Protein AF-A0A657IW83-F1 (afdb_monomer_lite)

Foldseek 3Di:
DDCVVCVVCVVVVVVVVVVVLVVLCDDPPDDPVSNVRSCVVSVVVVVVVVVLCVLCVCVVVVHDDDPVSVVVNCPDPVVD

pLDDT: mean 96.09, std 3.32, range [75.69, 98.75]

Secondary structure (DSSP, 8-state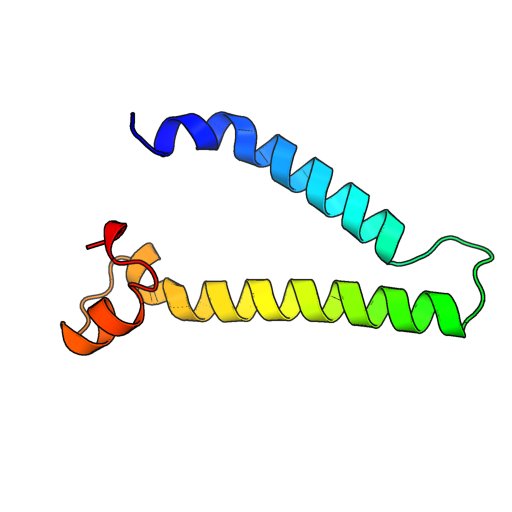):
--GGGGGGGHHHHHHHHHHHHHHHH--TT--HHHHHHHHHHHHHHHHHHHHHHHHHHHHHTT----HHHHHHT--SGGG-

Sequence (80 aa):
MFYFYALSFLPWLILGLTAVLGLALGRPGDSVRRRRYGLGVVGLFVVAALLISAHFWPIWTGQSIPYEDWYAHMWFTGWI

Organism: NCBI:txid37923

Radius of gyration: 17.47 Å; chains: 1; bounding box: 39×28×43 Å

Structure (mmCIF, N/CA/C/O backbone):
data_AF-A0A657IW83-F1
#
_entry.id   AF-A0A657IW83-F1
#
loop_
_atom_site.group_PDB
_atom_site.id
_atom_site.type_symbol
_atom_site.label_atom_id
_atom_site.label_alt_id
_atom_site.label_comp_id
_atom_site.label_asym_id
_atom_site.label_entity_id
_atom_site.label_seq_id
_atom_site.pdbx_PDB_ins_code
_atom_site.Cartn_x
_atom_site.Cartn_y
_atom_site.Cartn_z
_atom_site.occupancy
_atom_site.B_iso_or_equiv
_atom_site.auth_seq_id
_atom_site.auth_comp_id
_atom_site.auth_asym_id
_atom_site.auth_atom_id
_atom_site.pdbx_PDB_model_num
ATOM 1 N N . MET A 1 1 ? 7.484 14.676 -13.684 1.00 75.69 1 MET A N 1
ATOM 2 C CA . MET A 1 1 ? 7.707 14.719 -12.221 1.00 75.69 1 ME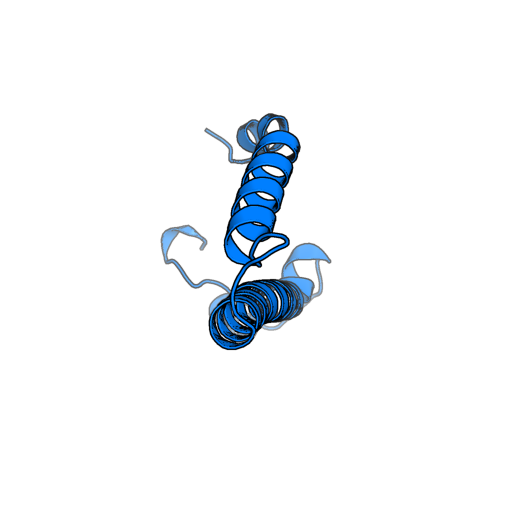T A CA 1
ATOM 3 C C . MET A 1 1 ? 7.974 13.298 -11.753 1.00 75.69 1 MET A C 1
ATOM 5 O O . MET A 1 1 ? 7.270 12.408 -12.206 1.00 75.69 1 MET A O 1
ATOM 9 N N . PHE A 1 2 ? 8.994 13.064 -10.927 1.00 87.56 2 PHE A N 1
ATOM 10 C CA . PHE A 1 2 ? 9.310 11.719 -10.428 1.00 87.56 2 PHE A CA 1
ATOM 11 C C . PHE A 1 2 ? 8.453 11.369 -9.205 1.00 87.56 2 PHE A C 1
ATOM 13 O O . PHE A 1 2 ? 8.203 12.234 -8.367 1.00 87.56 2 PHE A O 1
ATOM 20 N N . TYR A 1 3 ? 8.049 10.103 -9.055 1.00 88.38 3 TYR A N 1
ATOM 21 C CA . TYR A 1 3 ? 7.246 9.662 -7.901 1.00 88.38 3 TYR A CA 1
ATOM 22 C C . TYR A 1 3 ? 7.997 9.777 -6.562 1.00 88.38 3 TYR A C 1
ATOM 24 O O . TYR A 1 3 ? 7.385 9.845 -5.502 1.00 88.38 3 TYR A O 1
ATOM 32 N N . PHE A 1 4 ? 9.326 9.896 -6.606 1.00 92.00 4 PHE A N 1
ATOM 33 C CA . PHE A 1 4 ? 10.181 10.141 -5.444 1.00 92.00 4 PHE A CA 1
ATOM 34 C C . PHE A 1 4 ? 9.707 11.313 -4.566 1.00 92.00 4 PHE A C 1
ATOM 36 O O . PHE A 1 4 ? 9.768 11.223 -3.344 1.00 92.00 4 PHE A O 1
ATOM 43 N N . TYR A 1 5 ? 9.160 12.382 -5.155 1.00 94.00 5 TYR A N 1
ATOM 44 C CA . TYR A 1 5 ? 8.666 13.534 -4.387 1.00 94.00 5 TYR A CA 1
ATOM 45 C C . TYR A 1 5 ? 7.450 13.209 -3.505 1.00 94.00 5 TYR A C 1
ATOM 47 O O . TYR A 1 5 ? 7.185 13.919 -2.538 1.00 94.00 5 TYR A O 1
ATOM 55 N N . ALA A 1 6 ? 6.724 12.127 -3.796 1.00 94.25 6 ALA A N 1
ATOM 56 C CA . ALA A 1 6 ? 5.635 11.660 -2.946 1.00 94.25 6 ALA A CA 1
ATOM 57 C C . ALA A 1 6 ? 6.142 10.988 -1.654 1.00 94.25 6 ALA A C 1
ATOM 59 O O . ALA A 1 6 ? 5.402 10.937 -0.672 1.00 94.25 6 ALA A O 1
ATOM 60 N N . LEU A 1 7 ? 7.398 10.514 -1.606 1.00 95.25 7 LEU A N 1
ATOM 61 C CA . LEU A 1 7 ? 7.944 9.808 -0.437 1.00 95.25 7 LEU A CA 1
ATOM 62 C C . LEU A 1 7 ? 7.958 10.676 0.822 1.00 95.25 7 LEU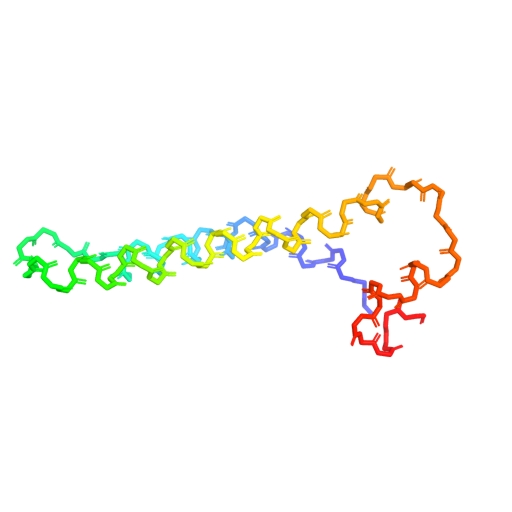 A C 1
ATOM 64 O O . LEU A 1 7 ? 7.714 10.165 1.911 1.00 95.25 7 LEU A O 1
ATOM 68 N N . SER A 1 8 ? 8.162 11.988 0.686 1.00 95.88 8 SER A N 1
ATOM 69 C CA . SER A 1 8 ? 8.106 12.936 1.806 1.00 95.88 8 SER A CA 1
ATOM 70 C C . SER A 1 8 ? 6.744 12.939 2.515 1.00 95.88 8 SER A C 1
ATOM 72 O O . SER A 1 8 ? 6.666 13.226 3.708 1.00 95.88 8 SER A O 1
ATOM 74 N N . PHE A 1 9 ? 5.669 12.593 1.798 1.00 95.94 9 PHE A N 1
ATOM 75 C CA . PHE A 1 9 ? 4.309 12.515 2.335 1.00 95.94 9 PHE A CA 1
ATOM 76 C C . PHE A 1 9 ? 3.925 11.113 2.821 1.00 95.94 9 PHE A C 1
ATOM 78 O O . PHE A 1 9 ? 2.936 10.966 3.540 1.00 95.94 9 PHE A O 1
ATOM 85 N N . LEU A 1 10 ? 4.700 10.083 2.468 1.00 96.62 10 LEU A N 1
ATOM 86 C CA . LEU A 1 10 ? 4.376 8.687 2.754 1.00 96.62 10 LEU A CA 1
ATOM 87 C C . LEU A 1 10 ? 4.155 8.395 4.253 1.00 96.62 10 LEU A C 1
ATOM 89 O O . LEU A 1 10 ? 3.168 7.725 4.562 1.00 96.62 10 LEU A O 1
ATOM 93 N N . PRO A 1 11 ? 4.962 8.916 5.204 1.00 97.56 11 PRO A N 1
ATOM 94 C CA . PRO A 1 11 ? 4.716 8.682 6.629 1.00 97.56 11 PRO A CA 1
ATOM 95 C C . PRO A 1 11 ? 3.346 9.198 7.084 1.00 97.56 11 PRO A C 1
ATOM 97 O O . PRO A 1 11 ? 2.638 8.527 7.833 1.00 97.56 11 PRO A O 1
ATOM 100 N N . TRP A 1 12 ? 2.937 10.366 6.584 1.00 97.75 12 TRP A N 1
ATOM 101 C CA . TRP A 1 12 ? 1.650 10.979 6.913 1.00 97.75 12 TRP A CA 1
ATOM 102 C C . TRP A 1 12 ? 0.481 10.203 6.313 1.00 97.75 12 TRP A C 1
ATOM 104 O O . TRP A 1 12 ? -0.531 10.003 6.982 1.00 97.75 12 TRP A O 1
ATOM 114 N N . LEU A 1 13 ? 0.640 9.704 5.084 1.00 97.00 13 LEU A N 1
ATOM 115 C CA . LEU A 1 13 ? -0.339 8.820 4.457 1.00 97.00 13 LEU A CA 1
ATOM 116 C C . LEU A 1 13 ? -0.528 7.535 5.271 1.00 97.00 13 LEU A C 1
ATOM 118 O O . LEU A 1 13 ? -1.664 7.131 5.511 1.00 97.00 13 LEU A O 1
ATOM 122 N N . ILE A 1 14 ? 0.567 6.922 5.734 1.00 97.31 14 ILE A N 1
ATOM 123 C CA . ILE A 1 14 ? 0.514 5.713 6.565 1.00 97.31 14 ILE A CA 1
ATOM 124 C C . ILE A 1 14 ? -0.217 6.002 7.881 1.00 97.31 14 ILE A C 1
ATOM 126 O O . ILE A 1 14 ? -1.107 5.239 8.242 1.00 97.31 14 ILE A O 1
ATOM 130 N N . LEU A 1 15 ? 0.085 7.109 8.569 1.00 98.25 15 LEU A N 1
ATOM 131 C CA . LEU A 1 15 ? -0.622 7.497 9.799 1.00 98.25 15 LEU A CA 1
ATOM 132 C C . LEU A 1 15 ? -2.120 7.751 9.568 1.00 98.25 15 LEU A C 1
ATOM 134 O O . LEU A 1 15 ? -2.954 7.327 10.366 1.00 98.25 15 LEU A O 1
ATOM 138 N N . GLY A 1 16 ? -2.480 8.418 8.470 1.00 98.25 16 GLY A N 1
ATOM 139 C CA . GLY A 1 16 ? -3.881 8.626 8.101 1.00 98.25 16 GLY A CA 1
ATOM 140 C C . GLY A 1 16 ? -4.603 7.304 7.838 1.00 98.25 16 GLY A C 1
ATOM 141 O O . GLY A 1 16 ? -5.701 7.075 8.349 1.00 98.25 16 GLY A O 1
ATOM 142 N N . LEU A 1 17 ? -3.963 6.397 7.099 1.00 97.75 17 LEU A N 1
ATOM 143 C CA . LEU A 1 17 ? -4.500 5.074 6.806 1.00 97.75 17 LEU A CA 1
ATOM 144 C C . LEU A 1 17 ? -4.678 4.240 8.079 1.00 97.75 17 LEU A C 1
ATOM 146 O O . LEU A 1 17 ? -5.742 3.652 8.273 1.00 97.75 17 LEU A O 1
ATOM 150 N N . THR A 1 18 ? -3.685 4.205 8.972 1.00 97.25 18 THR A N 1
ATOM 151 C CA . THR A 1 18 ? -3.801 3.459 10.233 1.00 97.25 18 THR A CA 1
ATOM 152 C C . THR A 1 18 ? -4.889 4.033 11.135 1.00 97.25 18 THR A C 1
ATOM 154 O O . THR A 1 18 ? -5.631 3.257 11.738 1.00 97.25 18 THR A O 1
ATOM 157 N N . ALA A 1 19 ? -5.070 5.357 11.175 1.00 97.81 19 ALA A N 1
ATOM 158 C CA . ALA A 1 19 ? -6.178 5.984 11.893 1.00 97.81 19 ALA A CA 1
ATOM 159 C C . ALA A 1 19 ? -7.545 5.552 11.329 1.00 97.81 19 ALA A C 1
ATOM 161 O O . ALA A 1 19 ? -8.429 5.150 12.089 1.00 97.81 19 ALA A O 1
ATOM 162 N N . VAL A 1 20 ? -7.714 5.562 10.002 1.00 97.94 20 VAL A N 1
ATOM 163 C CA . VAL A 1 20 ? -8.950 5.112 9.338 1.00 97.94 20 VAL A CA 1
ATOM 164 C C . VAL A 1 20 ? -9.214 3.626 9.590 1.00 97.94 20 VAL A C 1
ATOM 166 O O . VAL A 1 20 ? -10.338 3.253 9.925 1.00 97.94 20 VAL A O 1
ATOM 169 N N . LEU A 1 21 ? -8.191 2.774 9.498 1.00 97.50 21 LEU A N 1
ATOM 170 C CA . LEU A 1 21 ? -8.319 1.348 9.807 1.00 97.50 21 LEU A CA 1
ATOM 171 C C . LEU A 1 21 ? -8.669 1.117 11.282 1.00 97.50 21 LEU A C 1
ATOM 173 O O . LEU A 1 21 ? -9.506 0.269 11.583 1.00 97.50 21 LEU A O 1
ATOM 177 N N . GLY A 1 22 ? -8.107 1.907 12.200 1.00 96.06 22 GLY A N 1
ATOM 178 C CA . GLY A 1 22 ? -8.471 1.888 13.617 1.00 96.06 22 GLY A CA 1
ATOM 179 C C . GLY A 1 22 ? -9.946 2.228 13.849 1.00 96.06 22 GLY A C 1
ATOM 180 O O . GLY A 1 22 ? -10.624 1.555 14.623 1.00 96.06 22 GLY A O 1
ATOM 181 N N . LEU A 1 23 ? -10.485 3.212 13.123 1.00 95.19 23 LEU A N 1
ATOM 182 C CA . LEU A 1 23 ? -11.921 3.517 13.141 1.00 95.19 23 LEU A CA 1
ATOM 183 C C . LEU A 1 23 ? -12.759 2.373 12.546 1.00 95.19 23 LEU A C 1
ATOM 185 O O . LEU A 1 23 ? -13.814 2.031 13.085 1.00 95.19 23 LEU A O 1
ATOM 189 N N . ALA A 1 24 ? -12.294 1.757 11.457 1.00 96.44 24 ALA A N 1
ATOM 190 C CA . ALA A 1 24 ? -12.972 0.633 10.815 1.00 96.44 24 ALA A CA 1
ATOM 191 C C . ALA A 1 24 ? -13.025 -0.613 11.716 1.00 96.44 24 ALA A C 1
ATOM 193 O O . ALA A 1 24 ? -14.038 -1.323 11.712 1.00 96.44 24 ALA A O 1
ATOM 194 N N . LEU A 1 25 ? -11.993 -0.838 12.534 1.00 96.62 25 LEU A N 1
ATOM 195 C CA . LEU A 1 25 ? -11.881 -1.959 13.470 1.00 96.62 25 LEU A CA 1
ATOM 196 C C . LEU A 1 25 ? -13.040 -2.013 14.483 1.00 96.62 25 LEU A C 1
ATOM 198 O O . LEU A 1 25 ? -13.507 -3.097 14.837 1.00 96.62 25 LEU A O 1
ATOM 202 N N . GLY A 1 26 ? -13.550 -0.848 14.887 1.00 93.06 26 GLY A N 1
ATOM 203 C CA . GLY A 1 26 ? -14.656 -0.692 15.835 1.00 93.06 26 GLY A CA 1
ATOM 204 C C . GLY A 1 26 ? -14.208 -0.147 17.193 1.00 93.06 26 GLY A C 1
ATOM 205 O O . GLY A 1 26 ? -13.041 -0.240 17.573 1.00 93.06 26 GLY A O 1
ATOM 206 N N . ARG A 1 27 ? -15.152 0.442 17.929 1.00 92.00 27 ARG A N 1
ATOM 207 C CA . ARG A 1 27 ? -14.920 1.146 19.198 1.00 92.00 27 ARG A CA 1
ATOM 208 C C . ARG A 1 27 ? -15.303 0.295 20.416 1.00 92.00 27 ARG A C 1
ATOM 210 O O . ARG A 1 27 ? -16.092 -0.648 20.298 1.00 92.00 27 ARG A O 1
ATOM 217 N N . PRO A 1 28 ? -14.778 0.621 21.612 1.00 90.06 28 PRO A N 1
ATOM 218 C CA . PRO A 1 28 ? -15.309 0.086 22.861 1.00 90.06 28 PRO A CA 1
ATOM 219 C C . PRO A 1 28 ? -16.811 0.389 22.975 1.00 90.06 28 PRO A C 1
ATOM 221 O O . PRO A 1 28 ? -17.224 1.527 22.778 1.00 90.06 28 PRO A O 1
ATOM 224 N N . GLY A 1 29 ? -17.622 -0.633 23.258 1.00 90.94 29 GLY A N 1
ATOM 225 C CA . GLY A 1 29 ? -19.087 -0.525 23.312 1.00 90.94 29 GLY A CA 1
ATOM 226 C C . GLY A 1 29 ? -19.817 -0.946 22.030 1.00 90.94 29 GLY A C 1
ATOM 227 O O . GLY A 1 29 ? -21.022 -1.181 22.078 1.00 90.94 29 GLY A O 1
ATOM 228 N N . ASP A 1 30 ? -19.111 -1.129 20.908 1.00 94.69 30 ASP A N 1
ATOM 229 C CA . ASP A 1 30 ? -19.721 -1.676 19.693 1.00 94.69 30 ASP A CA 1
ATOM 230 C C . ASP A 1 30 ? -20.179 -3.126 19.900 1.00 94.69 30 ASP A C 1
ATOM 232 O O . ASP A 1 30 ? -19.510 -3.933 20.557 1.00 94.69 30 ASP A O 1
ATOM 236 N N . SER A 1 31 ? -21.295 -3.491 19.258 1.00 96.69 31 SER A N 1
ATOM 237 C CA . SER A 1 31 ? -21.787 -4.870 19.274 1.00 96.69 31 SER A CA 1
ATOM 238 C C . SER A 1 31 ? -20.734 -5.854 18.750 1.00 96.69 31 SER A C 1
ATOM 240 O O . SER A 1 31 ? -19.947 -5.550 17.846 1.00 96.69 31 SER A O 1
ATOM 242 N N . VAL A 1 32 ? -20.763 -7.089 19.262 1.00 95.38 32 VAL A N 1
ATOM 243 C CA . VAL A 1 32 ? -19.841 -8.160 18.838 1.00 95.38 32 VAL A CA 1
ATOM 244 C C . VAL A 1 32 ? -19.865 -8.347 17.318 1.00 95.38 32 VAL A C 1
ATOM 246 O O . VAL A 1 32 ? -18.815 -8.495 16.693 1.00 95.38 32 VAL A O 1
ATOM 249 N N . ARG A 1 33 ? -21.054 -8.285 16.702 1.00 96.56 33 ARG A N 1
ATOM 250 C CA . ARG A 1 33 ? -21.217 -8.404 15.248 1.00 96.56 33 ARG A CA 1
ATOM 251 C C . ARG A 1 33 ? -20.491 -7.280 14.502 1.00 96.56 33 ARG A C 1
ATOM 253 O O . ARG A 1 33 ? -19.773 -7.568 13.548 1.00 96.56 33 ARG A O 1
ATOM 260 N N . ARG A 1 34 ? -20.607 -6.023 14.948 1.00 96.06 34 ARG A N 1
ATOM 261 C CA . ARG A 1 34 ? -19.907 -4.885 14.327 1.00 96.06 34 ARG A CA 1
ATOM 262 C C . ARG A 1 34 ? -18.387 -5.017 14.433 1.00 96.06 34 ARG A C 1
ATOM 264 O O . ARG A 1 34 ? -17.695 -4.788 13.438 1.00 96.06 34 ARG A O 1
ATOM 271 N N . ARG A 1 35 ? -17.868 -5.413 15.598 1.00 95.19 35 ARG A N 1
ATOM 272 C CA . ARG A 1 35 ? -16.422 -5.613 15.794 1.00 95.19 35 ARG A CA 1
ATOM 273 C C . ARG A 1 35 ? -15.877 -6.753 14.934 1.00 95.19 35 ARG A C 1
ATOM 275 O O . ARG A 1 35 ? -14.806 -6.607 14.362 1.00 95.19 35 ARG A O 1
ATOM 282 N N . ARG A 1 36 ? -16.629 -7.850 14.767 1.00 96.31 36 ARG A N 1
ATOM 283 C CA . ARG A 1 36 ? -16.243 -8.960 13.874 1.00 96.31 36 ARG A CA 1
ATOM 284 C C . ARG A 1 36 ? -16.115 -8.524 12.417 1.00 96.31 36 ARG A C 1
ATOM 286 O O . ARG A 1 36 ? -15.119 -8.854 11.786 1.00 96.31 36 ARG A O 1
ATOM 293 N N . TYR A 1 37 ? -17.074 -7.756 11.896 1.00 97.50 37 TYR A N 1
ATOM 294 C CA . TYR A 1 37 ? -16.951 -7.219 10.536 1.00 97.50 37 TYR A CA 1
ATOM 295 C C . TYR A 1 37 ? -15.780 -6.241 10.408 1.00 97.50 37 TYR A C 1
ATOM 297 O O . TYR A 1 37 ? -15.052 -6.308 9.425 1.00 97.50 37 TYR A O 1
ATOM 305 N N . GLY A 1 38 ? -15.561 -5.379 11.408 1.00 97.31 38 GLY A N 1
ATOM 306 C CA . GLY A 1 38 ? -14.418 -4.460 11.429 1.00 97.31 38 GLY A CA 1
ATOM 307 C C . GLY A 1 38 ? -13.081 -5.191 11.369 1.00 97.31 38 GLY A C 1
ATOM 308 O O . GLY A 1 38 ? -12.254 -4.895 10.513 1.00 97.31 38 GLY A O 1
ATOM 309 N N . LEU A 1 39 ? -12.911 -6.202 12.223 1.00 97.44 39 LEU A N 1
ATOM 310 C CA . LEU A 1 39 ? -11.755 -7.100 12.209 1.00 97.44 39 LEU A CA 1
ATOM 311 C C . LEU A 1 39 ? -11.588 -7.804 10.862 1.00 97.44 39 LEU A C 1
ATOM 313 O O . LEU A 1 39 ? -10.476 -7.860 10.353 1.00 97.44 39 LEU A O 1
ATOM 317 N N . GLY A 1 40 ? -12.677 -8.306 10.274 1.00 98.12 40 GLY A N 1
ATOM 318 C CA . GLY A 1 40 ? -12.643 -8.956 8.966 1.00 98.12 40 GLY A CA 1
ATOM 319 C C . GLY A 1 40 ? -12.153 -8.024 7.858 1.00 98.12 40 GLY A C 1
ATOM 320 O O . GLY A 1 40 ? -11.267 -8.399 7.098 1.00 98.12 40 GLY A O 1
ATOM 321 N N . VAL A 1 41 ? -12.672 -6.795 7.797 1.00 97.50 41 VAL A N 1
ATOM 322 C CA . VAL A 1 41 ? -12.275 -5.798 6.788 1.00 97.50 41 VAL A CA 1
ATOM 323 C C . VAL A 1 41 ? -10.820 -5.369 6.970 1.00 97.50 41 VAL A C 1
ATOM 325 O O . VAL A 1 41 ? -10.057 -5.380 6.007 1.00 97.50 41 VAL A O 1
ATOM 328 N N . VAL A 1 42 ? -10.413 -5.026 8.196 1.00 98.31 42 VAL A N 1
ATOM 329 C CA . VAL A 1 42 ? -9.032 -4.602 8.482 1.00 98.31 42 VAL A CA 1
ATOM 330 C C . VAL A 1 42 ? -8.052 -5.752 8.244 1.00 98.31 42 VAL A C 1
ATOM 332 O O . VAL A 1 42 ? -7.015 -5.553 7.618 1.00 98.31 42 VAL A O 1
ATOM 335 N N . GLY A 1 43 ? -8.392 -6.963 8.688 1.00 98.19 43 GLY A N 1
ATOM 336 C CA . GLY A 1 43 ? -7.582 -8.158 8.463 1.00 98.19 43 GLY A CA 1
ATOM 337 C C . GLY A 1 43 ? -7.419 -8.469 6.977 1.00 98.19 43 GLY A C 1
ATOM 338 O O . GLY A 1 43 ? -6.298 -8.678 6.524 1.00 98.19 43 GLY A O 1
ATOM 339 N N . LEU A 1 44 ? -8.510 -8.422 6.204 1.00 98.50 44 LEU A N 1
ATOM 340 C CA . LEU A 1 44 ? -8.468 -8.611 4.753 1.00 98.50 44 LEU A CA 1
ATOM 341 C C . LEU A 1 44 ? -7.564 -7.575 4.078 1.00 98.50 44 LEU A C 1
ATOM 343 O O . LEU A 1 44 ? -6.749 -7.941 3.236 1.00 98.50 44 LEU A O 1
ATOM 347 N N . PHE A 1 45 ? -7.674 -6.304 4.471 1.00 98.19 45 PHE A N 1
ATOM 348 C CA . PHE A 1 45 ? -6.825 -5.239 3.944 1.00 98.19 45 PHE A CA 1
ATOM 349 C C . PHE A 1 45 ? -5.336 -5.513 4.200 1.00 98.19 45 PHE A C 1
ATOM 351 O O . PHE A 1 45 ? -4.529 -5.444 3.275 1.00 98.19 45 PHE A O 1
ATOM 358 N N . VAL A 1 46 ? -4.969 -5.865 5.437 1.00 98.19 46 VAL A N 1
ATOM 359 C CA . VAL A 1 46 ? -3.572 -6.147 5.804 1.00 98.19 46 VAL A CA 1
ATOM 360 C C . VAL A 1 46 ? -3.042 -7.372 5.060 1.00 98.19 46 VAL A C 1
ATOM 362 O O . VAL A 1 46 ? -1.944 -7.321 4.512 1.00 98.19 46 VAL A O 1
ATOM 365 N N . VAL A 1 47 ? -3.821 -8.455 4.985 1.00 98.75 47 VAL A N 1
ATOM 366 C CA . VAL A 1 47 ? -3.434 -9.660 4.236 1.00 98.75 47 VAL A CA 1
ATOM 367 C C . VAL A 1 47 ? -3.232 -9.338 2.757 1.00 98.75 47 VAL A C 1
ATOM 369 O O . VAL A 1 47 ? -2.218 -9.733 2.191 1.00 98.75 47 VAL A O 1
ATOM 372 N N . ALA A 1 48 ? -4.135 -8.574 2.139 1.00 98.62 48 ALA A N 1
ATOM 373 C CA . ALA A 1 48 ? -3.980 -8.150 0.751 1.00 98.62 48 ALA A CA 1
ATOM 374 C C . ALA A 1 48 ? -2.700 -7.322 0.550 1.00 98.62 48 ALA A C 1
ATOM 376 O O . ALA A 1 48 ? -1.934 -7.606 -0.365 1.00 98.62 48 ALA A O 1
ATOM 377 N N . ALA A 1 49 ? -2.414 -6.358 1.432 1.00 98.12 49 ALA A N 1
ATOM 378 C CA . ALA A 1 49 ? -1.191 -5.559 1.363 1.00 98.12 49 ALA A CA 1
ATOM 379 C C . ALA A 1 49 ? 0.082 -6.421 1.455 1.00 98.12 49 ALA A C 1
ATOM 381 O O . ALA A 1 49 ? 1.044 -6.176 0.724 1.00 98.12 49 ALA A O 1
ATOM 382 N N . LEU A 1 50 ? 0.079 -7.458 2.299 1.00 98.50 50 LEU A N 1
ATOM 383 C CA . LEU A 1 50 ? 1.187 -8.410 2.410 1.00 98.50 50 LEU A CA 1
ATOM 384 C C . LEU A 1 50 ? 1.332 -9.281 1.160 1.00 98.50 50 LEU A C 1
ATOM 386 O O . LEU A 1 50 ? 2.449 -9.470 0.691 1.00 98.50 50 LEU A O 1
ATOM 390 N N . LEU A 1 51 ? 0.230 -9.779 0.594 1.00 98.69 51 LEU A N 1
ATOM 391 C CA . LEU A 1 51 ? 0.260 -10.577 -0.636 1.00 98.69 51 LEU A CA 1
ATOM 392 C C . LEU A 1 51 ? 0.765 -9.762 -1.830 1.00 98.69 51 LEU A C 1
ATOM 394 O O . LEU A 1 51 ? 1.593 -10.249 -2.595 1.00 98.69 51 LEU A O 1
ATOM 398 N N . ILE A 1 52 ? 0.323 -8.509 -1.958 1.00 98.31 52 ILE A N 1
ATOM 399 C CA . ILE A 1 52 ? 0.820 -7.586 -2.986 1.00 98.31 52 ILE A CA 1
ATOM 400 C C . ILE A 1 52 ? 2.312 -7.324 -2.767 1.00 98.31 52 ILE A C 1
ATOM 402 O O . ILE A 1 52 ? 3.095 -7.406 -3.706 1.00 98.31 52 ILE A O 1
ATOM 406 N N . SER A 1 53 ? 2.727 -7.079 -1.523 1.00 98.00 53 SER A N 1
ATOM 407 C CA . SER A 1 53 ? 4.142 -6.890 -1.190 1.00 98.00 53 SER A CA 1
ATOM 408 C C . SER A 1 53 ? 4.995 -8.112 -1.530 1.00 98.00 53 SER A C 1
ATOM 410 O O . SER A 1 53 ? 6.089 -7.967 -2.066 1.00 98.00 53 SER A O 1
ATOM 412 N N . ALA A 1 54 ? 4.489 -9.316 -1.259 1.00 98.25 54 ALA A N 1
ATOM 413 C CA . ALA A 1 54 ? 5.159 -10.561 -1.609 1.00 98.25 54 ALA A CA 1
ATOM 414 C C . ALA A 1 54 ? 5.268 -10.743 -3.130 1.00 98.25 54 ALA A C 1
ATOM 416 O O . ALA A 1 54 ? 6.320 -11.149 -3.612 1.00 98.25 54 ALA A O 1
ATOM 417 N N . HIS A 1 55 ? 4.219 -10.393 -3.883 1.00 97.81 55 HIS A N 1
ATOM 418 C CA . HIS A 1 55 ? 4.242 -10.421 -5.344 1.00 97.81 55 HIS A CA 1
ATOM 419 C C . HIS A 1 55 ? 5.303 -9.468 -5.911 1.00 97.81 55 HIS A C 1
ATOM 421 O O . HIS A 1 55 ? 6.111 -9.888 -6.722 1.00 97.81 55 HIS A O 1
ATOM 427 N N . PHE A 1 56 ? 5.384 -8.219 -5.440 1.00 98.31 56 PHE A N 1
ATOM 428 C CA . PHE A 1 56 ? 6.354 -7.230 -5.945 1.00 98.31 56 PHE A CA 1
ATOM 429 C C . PHE A 1 56 ? 7.771 -7.344 -5.359 1.00 98.31 56 PHE A C 1
ATOM 431 O O . PHE A 1 56 ? 8.671 -6.607 -5.774 1.00 98.31 56 PHE A O 1
ATOM 438 N N . TRP A 1 57 ? 8.002 -8.271 -4.429 1.00 98.25 57 TRP A N 1
ATOM 439 C CA . TRP A 1 57 ? 9.297 -8.464 -3.778 1.00 98.25 57 TRP A CA 1
ATOM 440 C C . TRP A 1 57 ? 10.485 -8.629 -4.747 1.00 98.25 57 TRP A C 1
ATOM 442 O O . TRP A 1 57 ? 11.510 -7.973 -4.518 1.00 98.25 57 TRP A O 1
ATOM 452 N N . PRO A 1 58 ? 10.393 -9.424 -5.838 1.00 98.06 58 PRO A N 1
ATOM 453 C CA . PRO A 1 58 ? 11.504 -9.589 -6.778 1.00 98.06 58 PRO A CA 1
ATOM 454 C C . PRO A 1 58 ? 11.927 -8.273 -7.432 1.00 98.06 58 PRO A C 1
ATOM 456 O O . PRO A 1 58 ? 13.118 -8.009 -7.585 1.00 98.06 58 PRO A O 1
ATOM 459 N N . ILE A 1 59 ? 10.958 -7.406 -7.743 1.00 97.38 59 ILE A N 1
ATOM 460 C CA . ILE A 1 59 ? 11.214 -6.087 -8.331 1.00 97.38 59 ILE A CA 1
ATOM 461 C C . ILE A 1 59 ? 11.898 -5.174 -7.314 1.00 97.38 59 ILE A C 1
ATOM 463 O O . ILE A 1 59 ? 12.908 -4.551 -7.630 1.00 97.38 59 ILE A O 1
ATOM 467 N N . TRP A 1 60 ? 11.386 -5.104 -6.082 1.00 96.69 60 TRP A N 1
ATOM 468 C CA . TRP A 1 60 ? 11.938 -4.222 -5.046 1.00 96.69 60 TRP A CA 1
ATOM 469 C C . TRP A 1 60 ? 13.346 -4.610 -4.601 1.00 96.69 60 TRP A C 1
ATOM 471 O O . TRP A 1 60 ? 14.122 -3.746 -4.197 1.00 96.69 60 TRP A O 1
ATOM 481 N N . THR A 1 61 ? 13.677 -5.897 -4.673 1.00 97.88 61 THR A N 1
ATOM 482 C CA . THR A 1 61 ? 14.999 -6.417 -4.303 1.00 97.88 61 THR A CA 1
ATOM 483 C C . THR A 1 61 ? 15.965 -6.532 -5.481 1.00 97.88 61 THR A C 1
ATOM 485 O O . THR A 1 61 ? 17.117 -6.910 -5.277 1.00 97.88 61 THR A O 1
ATOM 488 N N . GLY A 1 62 ? 15.535 -6.179 -6.697 1.00 97.12 62 GLY A N 1
ATOM 489 C CA . GLY A 1 62 ? 16.381 -6.216 -7.891 1.00 97.12 62 GLY A CA 1
ATOM 490 C C . GLY A 1 62 ? 16.780 -7.632 -8.314 1.00 97.12 62 GLY A C 1
ATOM 491 O O . GLY A 1 62 ? 17.888 -7.836 -8.808 1.00 97.12 62 GLY A O 1
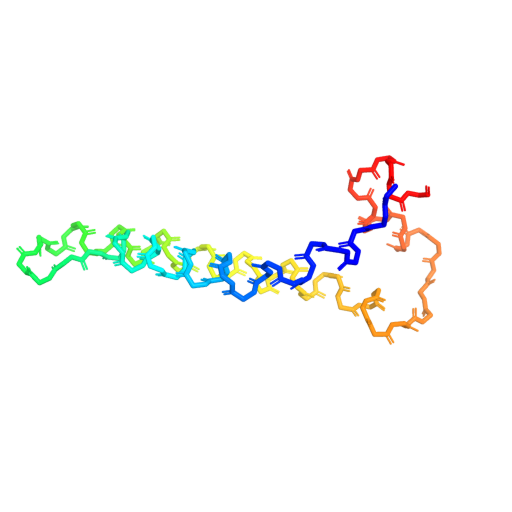ATOM 492 N N . GLN A 1 63 ? 15.911 -8.620 -8.096 1.00 97.94 63 GLN A N 1
ATOM 493 C CA . GLN A 1 63 ? 16.150 -9.992 -8.536 1.00 97.94 63 GLN A CA 1
ATOM 494 C C . GLN A 1 63 ? 16.125 -10.085 -10.066 1.00 97.94 63 GLN A C 1
ATOM 496 O O . GLN A 1 63 ? 15.315 -9.444 -10.734 1.00 97.94 63 GLN A O 1
ATOM 501 N N . SER A 1 64 ? 17.004 -10.918 -10.625 1.00 97.44 64 SER A N 1
ATOM 502 C CA . SER A 1 64 ? 16.966 -11.246 -12.049 1.00 97.44 64 SER A CA 1
ATOM 503 C C . SER A 1 64 ? 15.866 -12.279 -12.291 1.00 97.44 64 SER A C 1
ATOM 505 O O . SER A 1 64 ? 15.971 -13.413 -11.824 1.00 97.44 64 SER A O 1
ATOM 507 N N . ILE A 1 65 ? 14.805 -11.863 -12.982 1.00 97.50 65 ILE A N 1
ATOM 508 C CA . ILE A 1 65 ? 13.650 -12.691 -13.350 1.00 97.50 65 ILE A CA 1
ATOM 509 C C . ILE A 1 65 ? 13.449 -12.667 -14.876 1.00 97.50 65 ILE A C 1
ATOM 511 O O . ILE A 1 65 ? 13.863 -11.695 -15.519 1.00 97.50 65 ILE A O 1
ATOM 515 N N . PRO A 1 66 ? 12.839 -13.707 -15.474 1.00 98.06 66 PRO A N 1
ATOM 516 C CA . PRO A 1 66 ? 12.462 -13.707 -16.886 1.00 98.06 66 PRO A CA 1
ATOM 517 C C . PRO A 1 66 ? 11.550 -12.532 -17.263 1.00 98.06 66 PRO A C 1
ATOM 519 O O . PRO A 1 66 ? 10.855 -11.960 -16.418 1.00 98.06 66 PRO A O 1
ATOM 522 N N . TYR A 1 67 ? 11.532 -12.171 -18.548 1.00 96.69 67 TYR A N 1
ATOM 523 C CA . TYR A 1 67 ? 10.749 -11.029 -19.029 1.00 96.69 67 TYR A CA 1
ATOM 524 C C . TYR A 1 67 ? 9.245 -11.235 -18.834 1.00 96.69 67 TYR A C 1
ATOM 526 O O . TYR A 1 67 ? 8.549 -10.309 -18.431 1.00 96.69 67 TYR A O 1
ATOM 534 N N . GLU A 1 68 ? 8.744 -12.441 -19.093 1.00 97.25 68 GLU A N 1
ATOM 535 C CA . GLU A 1 68 ? 7.344 -12.807 -18.895 1.00 97.25 68 GLU A CA 1
ATOM 536 C C . GLU A 1 68 ? 6.903 -12.642 -17.437 1.00 97.25 68 GLU A C 1
ATOM 538 O O . GLU A 1 68 ? 5.828 -12.095 -17.181 1.00 97.25 68 GLU A O 1
ATOM 543 N N . ASP A 1 69 ? 7.765 -13.020 -16.489 1.00 96.69 69 ASP A N 1
ATOM 544 C CA . ASP A 1 69 ? 7.511 -12.829 -15.067 1.00 96.69 69 ASP A CA 1
ATOM 545 C C . ASP A 1 69 ? 7.500 -11.341 -14.745 1.00 96.69 69 ASP A C 1
ATOM 547 O O . ASP A 1 69 ? 6.541 -10.855 -14.156 1.00 96.69 69 ASP A O 1
ATOM 551 N N . TRP A 1 70 ? 8.507 -10.580 -15.181 1.00 97.50 70 TRP A N 1
ATOM 552 C CA . TRP A 1 70 ? 8.531 -9.127 -14.997 1.0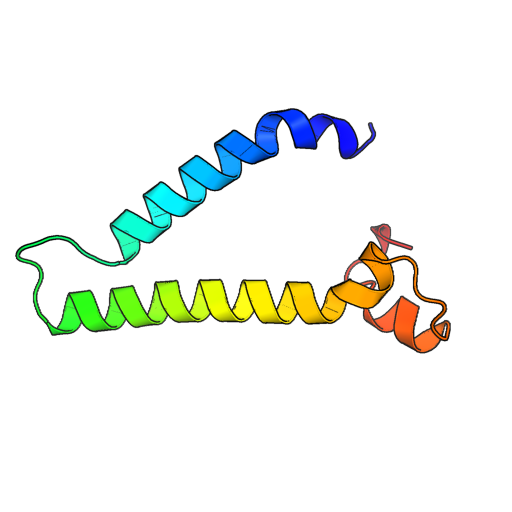0 97.50 70 TRP A CA 1
ATOM 553 C C . TRP A 1 70 ? 7.271 -8.452 -15.560 1.00 97.50 70 TRP A C 1
ATOM 555 O O . TRP A 1 70 ? 6.642 -7.650 -14.868 1.00 97.50 70 TRP A O 1
ATOM 565 N N . TYR A 1 71 ? 6.854 -8.827 -16.769 1.00 96.56 71 TYR A N 1
ATOM 566 C CA . TYR A 1 71 ? 5.668 -8.286 -17.426 1.00 96.56 71 TYR A CA 1
ATOM 567 C C . TYR A 1 71 ? 4.386 -8.600 -16.643 1.00 96.56 71 TYR A C 1
ATOM 569 O O . TYR A 1 71 ? 3.516 -7.739 -16.535 1.00 96.56 71 TYR A O 1
ATOM 577 N N . ALA A 1 72 ? 4.283 -9.775 -16.012 1.00 96.56 72 ALA A N 1
ATOM 578 C CA . ALA A 1 72 ? 3.143 -10.128 -15.161 1.00 96.56 72 ALA A CA 1
ATOM 579 C C . ALA A 1 72 ? 2.983 -9.211 -13.929 1.00 96.56 72 ALA A C 1
ATOM 581 O O . ALA A 1 72 ? 1.875 -9.063 -13.410 1.00 96.56 72 ALA A O 1
ATOM 582 N N . HIS A 1 73 ? 4.057 -8.553 -13.485 1.00 97.12 73 HIS A N 1
ATOM 583 C CA . HIS A 1 73 ? 4.001 -7.552 -12.416 1.00 97.12 73 HIS A CA 1
ATOM 584 C C . HIS A 1 73 ? 3.599 -6.154 -12.929 1.00 97.12 73 HIS A C 1
ATOM 586 O O . HIS A 1 73 ? 3.259 -5.275 -12.134 1.00 97.12 73 HIS A O 1
ATOM 592 N N . MET A 1 74 ? 3.626 -5.911 -14.244 1.00 96.88 74 MET A N 1
ATOM 593 C CA . MET A 1 74 ? 3.258 -4.628 -14.850 1.00 96.88 74 MET A CA 1
ATOM 594 C C . MET A 1 74 ? 1.742 -4.536 -15.034 1.00 96.88 74 MET A C 1
ATOM 596 O O . MET A 1 74 ? 1.206 -4.677 -16.129 1.00 96.88 74 MET A O 1
ATOM 600 N N . TRP A 1 75 ? 1.027 -4.286 -13.937 1.00 96.81 75 TRP A N 1
ATOM 601 C CA . TRP A 1 75 ? -0.442 -4.225 -13.942 1.00 96.81 75 TRP A CA 1
ATOM 602 C C . TRP A 1 75 ? -1.018 -3.075 -14.772 1.00 96.81 75 TRP A C 1
ATOM 604 O O . TRP A 1 75 ? -2.174 -3.129 -15.189 1.00 96.81 75 TRP A O 1
ATOM 614 N N . PHE A 1 76 ? -0.226 -2.031 -15.009 1.00 95.94 76 PHE A N 1
ATOM 615 C CA . PHE A 1 76 ? -0.618 -0.881 -15.809 1.00 95.94 76 PHE A CA 1
ATOM 616 C C . PHE A 1 76 ? 0.378 -0.689 -16.946 1.00 95.94 76 PHE A C 1
ATOM 618 O O . PHE A 1 76 ? 1.587 -0.757 -16.743 1.00 95.94 76 PHE A O 1
ATOM 625 N N . THR A 1 77 ? -0.129 -0.365 -18.134 1.00 93.19 77 THR A N 1
ATOM 626 C CA . THR A 1 77 ? 0.703 -0.149 -19.328 1.00 93.19 77 THR A CA 1
ATOM 627 C C . THR A 1 77 ? 1.727 0.971 -19.153 1.00 93.19 77 THR A C 1
A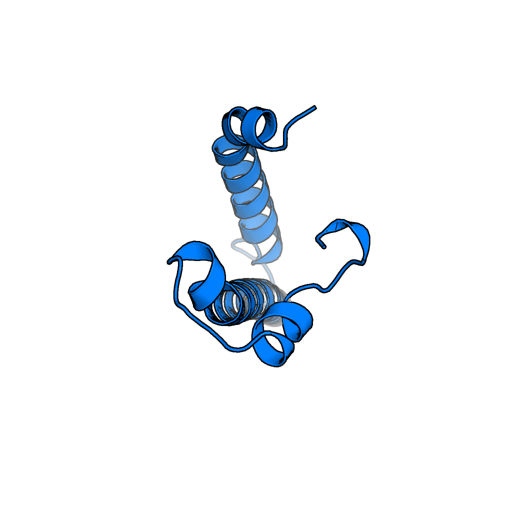TOM 629 O O . THR A 1 77 ? 2.794 0.911 -19.745 1.00 93.19 77 THR A O 1
ATOM 632 N N . GLY A 1 78 ? 1.431 1.975 -18.321 1.00 92.75 78 GLY A N 1
ATOM 633 C CA . GLY A 1 78 ? 2.345 3.082 -18.024 1.00 92.75 78 GLY A CA 1
ATOM 634 C C . GLY A 1 78 ? 3.500 2.748 -17.072 1.00 92.75 78 GLY A C 1
ATOM 635 O O . GLY A 1 78 ? 4.232 3.660 -16.702 1.00 92.75 78 GLY A O 1
ATOM 636 N N . TRP A 1 79 ? 3.629 1.499 -16.610 1.00 92.12 79 TRP A N 1
ATOM 637 C CA . TRP A 1 79 ? 4.757 1.042 -15.781 1.00 92.12 79 TRP A CA 1
ATOM 638 C C . TRP A 1 79 ? 5.895 0.411 -16.592 1.00 92.12 79 TRP A C 1
ATOM 640 O O . TRP A 1 79 ? 6.953 0.141 -16.027 1.00 92.12 79 TRP A O 1
ATOM 650 N N . ILE A 1 80 ? 5.657 0.176 -17.885 1.00 90.81 80 ILE A N 1
ATOM 651 C CA . ILE A 1 80 ? 6.602 -0.413 -18.840 1.00 90.81 80 ILE A CA 1
ATOM 652 C C . ILE A 1 80 ? 7.515 0.673 -19.406 1.00 90.81 80 ILE A C 1
ATOM 654 O O . ILE A 1 80 ? 6.993 1.759 -19.754 1.00 90.81 80 ILE A O 1
#